Protein AF-A0A527YNR4-F1 (afdb_monomer)

pLDDT: mean 84.46, std 9.07, range [58.03, 93.69]

Secondary structure (DSSP, 8-state):
--------TTHHHHHHHHSS--HHHHHHHHHSTT-SEEEE-SSSSEEEEGGGHHHHHHHHHHHHTTSS--

Radius of gyration: 14.8 Å; Cα contacts (8 Å, |Δi|>4): 48; chains: 1; bounding box: 36×35×39 Å

Structure (mmCIF, N/CA/C/O backbone):
data_AF-A0A527YNR4-F1
#
_entry.id   AF-A0A527YNR4-F1
#
loop_
_atom_site.group_PDB
_atom_site.id
_atom_site.type_symbol
_atom_site.label_atom_id
_atom_site.label_alt_id
_atom_site.label_comp_id
_atom_site.label_asym_id
_atom_site.label_entity_id
_atom_site.label_seq_id
_atom_site.pdbx_PDB_ins_code
_atom_site.Cartn_x
_atom_site.Cartn_y
_atom_site.Cartn_z
_atom_site.occupancy
_atom_site.B_iso_or_equiv
_atom_site.auth_seq_id
_atom_site.auth_comp_id
_atom_site.auth_asym_id
_atom_site.auth_atom_id
_atom_site.pdbx_PDB_model_num
ATOM 1 N N . ASP A 1 1 ? -23.187 -22.813 0.319 1.00 63.28 1 ASP A N 1
ATOM 2 C CA . ASP A 1 1 ? -22.673 -21.840 1.290 1.00 63.28 1 ASP A CA 1
ATOM 3 C C . ASP A 1 1 ? -22.251 -20.608 0.509 1.00 63.28 1 ASP A C 1
ATOM 5 O O . ASP A 1 1 ? -21.389 -20.726 -0.354 1.00 63.28 1 ASP A O 1
ATOM 9 N N . SER A 1 2 ? -22.967 -19.497 0.665 1.00 70.19 2 SER A N 1
ATOM 10 C CA . SER A 1 2 ? -22.796 -18.303 -0.171 1.00 70.19 2 SER A CA 1
ATOM 11 C C . SER A 1 2 ? -22.090 -17.231 0.651 1.00 70.19 2 SER A C 1
ATOM 13 O O . SER A 1 2 ? -22.678 -16.691 1.584 1.00 70.19 2 SER A O 1
ATOM 15 N N . VAL A 1 3 ? -20.840 -16.908 0.314 1.00 66.88 3 VAL A N 1
ATOM 16 C CA . VAL A 1 3 ? -20.108 -15.809 0.960 1.00 66.88 3 VAL A CA 1
ATOM 17 C C . VAL A 1 3 ? -20.642 -14.480 0.422 1.00 66.88 3 VAL A C 1
ATOM 19 O O . VAL A 1 3 ? -20.529 -14.202 -0.768 1.00 66.88 3 VAL A O 1
ATOM 22 N N . SER A 1 4 ? -21.233 -13.655 1.288 1.00 73.94 4 SER A N 1
ATOM 23 C CA . SER A 1 4 ? -21.818 -12.353 0.921 1.00 73.94 4 SER A CA 1
ATOM 24 C C . SER A 1 4 ? -20.903 -11.156 1.197 1.00 73.94 4 SER A C 1
ATOM 26 O O . SER A 1 4 ? -21.268 -10.024 0.891 1.00 73.94 4 SER A O 1
ATOM 28 N N . ALA A 1 5 ? -19.732 -11.384 1.796 1.00 74.44 5 ALA A N 1
ATOM 29 C CA . ALA A 1 5 ? -18.791 -10.336 2.171 1.00 74.44 5 ALA A CA 1
ATOM 30 C C . ALA A 1 5 ? -17.459 -10.534 1.441 1.00 74.44 5 ALA A C 1
ATOM 32 O O . ALA A 1 5 ? -16.779 -11.539 1.632 1.00 74.44 5 ALA A O 1
ATOM 33 N N . VAL A 1 6 ? -17.087 -9.556 0.616 1.00 78.00 6 VAL A N 1
ATOM 34 C CA . VAL A 1 6 ? -15.800 -9.510 -0.085 1.00 78.00 6 VAL A CA 1
ATOM 35 C C . VAL A 1 6 ? -15.096 -8.214 0.297 1.00 78.00 6 VAL A C 1
ATOM 37 O O . VAL A 1 6 ? -15.727 -7.163 0.405 1.00 78.00 6 VAL A O 1
ATOM 40 N N . VAL A 1 7 ? -13.784 -8.288 0.503 1.00 84.50 7 VAL A N 1
ATOM 41 C CA . VAL A 1 7 ? -12.920 -7.135 0.781 1.00 84.50 7 VAL A CA 1
ATOM 42 C C . VAL A 1 7 ? -11.700 -7.179 -0.135 1.00 84.50 7 VAL A C 1
ATOM 44 O O . VAL A 1 7 ? -11.361 -8.237 -0.665 1.00 84.50 7 VAL A O 1
ATOM 47 N N . ARG A 1 8 ? -11.018 -6.041 -0.326 1.00 85.94 8 ARG A N 1
ATOM 48 C CA . ARG A 1 8 ? -9.773 -6.010 -1.110 1.00 85.94 8 ARG A CA 1
ATOM 49 C C . ARG A 1 8 ? -8.730 -6.931 -0.479 1.00 85.94 8 ARG A C 1
ATOM 51 O O . ARG A 1 8 ? -8.505 -6.870 0.732 1.00 85.94 8 ARG A O 1
ATOM 58 N N . ALA A 1 9 ? -8.052 -7.721 -1.311 1.00 87.12 9 ALA A N 1
ATOM 59 C CA . ALA A 1 9 ? -7.023 -8.659 -0.865 1.00 87.12 9 ALA A CA 1
ATOM 60 C C . ALA A 1 9 ? -5.925 -7.965 -0.040 1.00 87.12 9 ALA A C 1
ATOM 62 O O . ALA A 1 9 ? -5.480 -8.500 0.972 1.00 87.12 9 ALA A O 1
ATOM 63 N N . HIS A 1 10 ? -5.5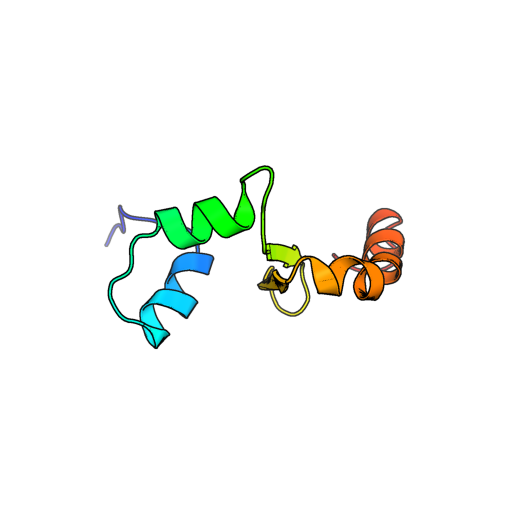60 -6.730 -0.401 1.00 87.00 10 HIS A N 1
ATOM 64 C CA . HIS A 1 10 ? -4.507 -5.958 0.264 1.00 87.00 10 HIS A CA 1
ATOM 65 C C . HIS A 1 10 ? -4.752 -5.653 1.741 1.00 87.00 10 HIS A C 1
ATOM 67 O O . HIS A 1 10 ? -3.800 -5.335 2.454 1.00 87.00 10 HIS A O 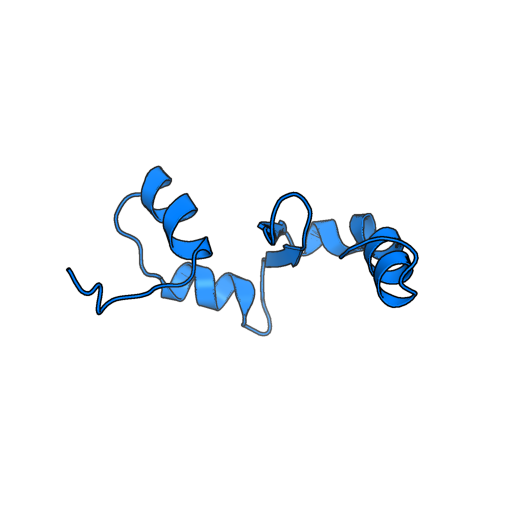1
ATOM 73 N N . TYR A 1 11 ? -5.990 -5.753 2.232 1.00 90.38 11 TYR A N 1
ATOM 74 C CA . TYR A 1 11 ? -6.257 -5.523 3.649 1.00 90.38 11 TYR A CA 1
ATOM 75 C C . TYR A 1 11 ? -5.775 -6.676 4.535 1.00 90.38 11 TYR A C 1
ATOM 77 O O . TYR A 1 11 ? -5.345 -6.433 5.667 1.00 90.38 11 TYR A O 1
ATOM 85 N N . MET A 1 12 ? -5.808 -7.906 4.014 1.00 90.38 12 MET A N 1
ATOM 86 C CA . MET A 1 12 ? -5.521 -9.124 4.774 1.00 90.38 12 MET A CA 1
ATOM 87 C C . MET A 1 12 ? -4.058 -9.224 5.229 1.00 90.38 12 MET A C 1
ATOM 89 O O . MET A 1 12 ? -3.842 -9.469 6.415 1.00 90.38 12 MET A O 1
ATOM 93 N N . PRO A 1 13 ? -3.036 -8.967 4.384 1.00 88.88 13 PRO A N 1
ATOM 94 C CA . PRO A 1 13 ? -1.642 -9.013 4.826 1.00 88.88 13 PRO A CA 1
ATOM 95 C C . PRO A 1 13 ? -1.336 -8.075 5.997 1.00 88.88 13 PRO A C 1
ATOM 97 O O . PRO A 1 13 ? -0.559 -8.428 6.885 1.00 88.88 13 PRO A O 1
ATOM 100 N N . LEU A 1 14 ? -1.939 -6.881 6.011 1.00 89.19 14 LEU A N 1
ATOM 101 C CA . LEU A 1 14 ? -1.726 -5.910 7.081 1.00 89.19 14 LEU A CA 1
ATOM 102 C C . LEU A 1 14 ? -2.466 -6.322 8.362 1.00 89.19 14 LEU A C 1
ATOM 104 O O . LEU A 1 14 ? -1.885 -6.252 9.444 1.00 89.19 14 LEU A O 1
ATOM 108 N N . TYR A 1 15 ? -3.697 -6.829 8.229 1.00 90.00 15 TYR A N 1
ATOM 109 C CA . TYR A 1 15 ? -4.479 -7.357 9.348 1.00 90.00 15 TYR A CA 1
ATOM 110 C C . TYR A 1 15 ? -3.767 -8.522 10.044 1.00 90.00 15 TYR A C 1
ATOM 112 O O . TYR A 1 15 ? -3.632 -8.521 11.262 1.00 90.00 15 TYR A O 1
ATOM 120 N N . SER A 1 16 ? -3.228 -9.481 9.285 1.00 90.19 16 SER A N 1
ATOM 121 C CA . SER A 1 16 ? -2.499 -10.624 9.852 1.00 90.19 16 SER A CA 1
ATOM 122 C C . SER A 1 16 ? -1.260 -10.220 10.660 1.00 90.19 16 SER A C 1
ATOM 124 O O . SER A 1 16 ? -0.818 -10.982 11.514 1.00 90.19 16 SER A O 1
ATOM 126 N N . ARG A 1 17 ? -0.683 -9.038 10.397 1.00 91.88 17 ARG A N 1
ATOM 127 C CA . ARG A 1 17 ? 0.516 -8.528 11.085 1.00 91.88 17 ARG A CA 1
ATOM 128 C C . ARG A 1 17 ? 0.197 -7.623 12.270 1.00 91.88 17 ARG A C 1
ATOM 130 O O . ARG A 1 17 ? 0.904 -7.673 13.269 1.00 91.88 17 ARG A O 1
ATOM 137 N N . LEU A 1 18 ? -0.811 -6.763 12.133 1.00 93.06 18 LEU A N 1
ATOM 138 C CA . LEU A 1 18 ? -1.117 -5.703 13.101 1.00 93.06 18 LEU A CA 1
ATOM 139 C C . LEU A 1 18 ? -2.375 -5.985 13.934 1.00 93.06 18 LEU A C 1
ATOM 141 O O . LEU A 1 18 ? -2.643 -5.264 14.890 1.00 93.06 18 LEU A O 1
ATOM 145 N N . GLY A 1 19 ? -3.153 -7.008 13.575 1.00 93.44 19 GLY A N 1
ATOM 146 C CA . GLY A 1 19 ? -4.517 -7.182 14.060 1.00 93.44 19 GLY A CA 1
ATOM 147 C C . GLY A 1 19 ? -5.477 -6.149 13.450 1.00 93.44 19 GLY A C 1
ATOM 148 O O . GLY A 1 19 ? -5.199 -5.592 12.380 1.00 93.44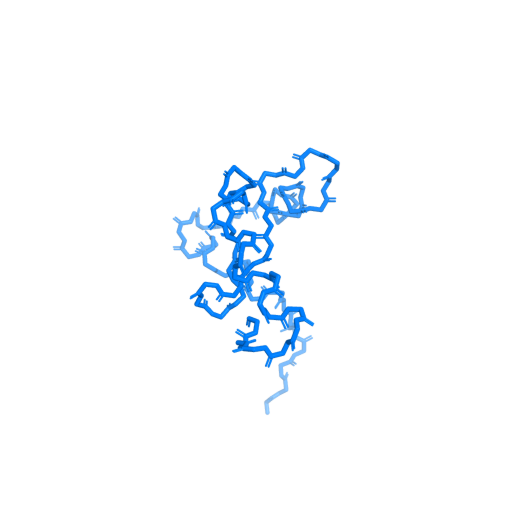 19 GLY A O 1
ATOM 149 N N . PRO A 1 20 ? -6.623 -5.880 14.104 1.00 93.06 20 PRO A N 1
ATOM 150 C CA . PRO A 1 20 ? -7.560 -4.852 13.665 1.00 93.06 20 PRO A CA 1
ATOM 151 C C . PRO A 1 20 ? -6.883 -3.484 13.535 1.00 93.06 20 PRO A C 1
ATOM 153 O O . PRO A 1 20 ? -6.296 -2.969 14.484 1.00 93.06 20 PRO A O 1
ATOM 156 N N . TYR A 1 21 ? -7.004 -2.872 12.359 1.00 93.69 21 TYR A N 1
ATOM 157 C CA . TYR A 1 21 ? -6.499 -1.531 12.082 1.00 93.69 21 TYR A CA 1
ATOM 158 C C . TYR A 1 21 ? -7.531 -0.734 11.272 1.00 93.69 21 TYR A C 1
ATOM 160 O O . TYR A 1 21 ? -8.374 -1.325 10.590 1.00 93.69 21 TYR A O 1
ATOM 168 N N . PRO A 1 22 ? -7.481 0.609 11.296 1.00 93.19 22 PRO A N 1
ATOM 169 C CA . PRO A 1 22 ? -8.357 1.419 10.458 1.00 93.19 22 PRO A CA 1
ATOM 170 C C . PRO A 1 22 ? -7.995 1.248 8.975 1.00 93.19 22 PRO A C 1
ATOM 172 O O . PRO A 1 22 ? -6.933 1.701 8.551 1.00 93.19 22 PRO A O 1
ATOM 175 N N . LEU A 1 23 ? -8.879 0.655 8.163 1.00 90.94 23 LEU A N 1
ATOM 176 C CA . LEU A 1 23 ? -8.637 0.441 6.720 1.00 90.94 23 LEU A CA 1
ATOM 177 C C . LEU A 1 23 ? -8.319 1.743 5.968 1.00 90.94 23 LEU A C 1
ATOM 179 O O . LEU A 1 23 ? -7.476 1.756 5.069 1.00 90.94 23 LEU A O 1
ATOM 183 N N . ALA A 1 24 ? -8.897 2.857 6.431 1.00 91.62 24 ALA A N 1
ATOM 184 C CA . ALA A 1 24 ? -8.620 4.199 5.928 1.00 91.62 24 ALA A CA 1
ATOM 185 C C . ALA A 1 24 ? -7.125 4.562 5.964 1.00 91.62 24 ALA A C 1
ATOM 187 O O . ALA A 1 24 ? -6.681 5.399 5.184 1.00 91.62 24 ALA A O 1
ATOM 188 N N . LEU A 1 25 ? -6.324 3.946 6.839 1.00 90.56 25 LEU A N 1
ATOM 189 C CA . LEU A 1 25 ? -4.877 4.146 6.863 1.00 90.56 25 LEU A CA 1
ATOM 190 C C . LEU A 1 25 ? -4.218 3.634 5.576 1.00 90.56 25 LEU A C 1
ATOM 192 O O . LEU A 1 25 ? -3.388 4.338 4.999 1.00 90.56 25 LEU A O 1
ATOM 196 N N . LEU A 1 26 ? -4.612 2.446 5.108 1.00 89.25 26 LEU A N 1
ATOM 197 C CA . LEU A 1 26 ? -4.100 1.887 3.859 1.00 89.25 26 LEU A CA 1
ATOM 198 C C . LEU A 1 26 ? -4.648 2.654 2.652 1.00 89.25 26 LEU A C 1
ATOM 200 O O . LEU A 1 26 ? -3.892 2.989 1.742 1.00 89.25 26 LEU A O 1
ATOM 204 N N . ASP A 1 27 ? -5.934 3.000 2.672 1.00 90.12 27 ASP A N 1
ATOM 205 C CA . ASP A 1 27 ? -6.559 3.749 1.578 1.00 90.12 27 ASP A CA 1
ATOM 206 C C . ASP A 1 27 ? -5.927 5.138 1.419 1.00 90.12 27 ASP A C 1
ATOM 208 O O . ASP A 1 27 ? -5.573 5.545 0.312 1.00 90.12 27 ASP A O 1
ATOM 212 N N . ASN A 1 28 ? -5.675 5.839 2.528 1.00 89.50 28 ASN A N 1
ATOM 213 C CA . ASN A 1 28 ? -5.004 7.135 2.497 1.00 89.50 28 ASN A CA 1
ATOM 214 C C . ASN A 1 28 ? -3.572 7.031 1.959 1.00 89.50 28 ASN A C 1
ATOM 216 O O . ASN A 1 28 ? -3.126 7.908 1.211 1.00 89.50 28 ASN A O 1
ATOM 220 N N . ALA A 1 29 ? -2.861 5.960 2.319 1.00 88.06 29 ALA A N 1
ATOM 221 C CA . ALA A 1 29 ? -1.507 5.710 1.846 1.00 88.06 29 ALA A CA 1
ATOM 222 C C . ALA A 1 29 ? -1.447 5.368 0.348 1.00 88.06 29 ALA A C 1
ATOM 224 O O . ALA A 1 29 ? -0.420 5.645 -0.264 1.00 88.06 29 ALA A O 1
ATOM 225 N N . ALA A 1 30 ? -2.509 4.815 -0.242 1.00 88.31 30 ALA A N 1
ATOM 226 C CA . ALA A 1 30 ? -2.537 4.417 -1.652 1.00 88.31 30 ALA A CA 1
ATOM 227 C C . ALA A 1 30 ? -3.168 5.472 -2.584 1.00 88.31 30 ALA A C 1
ATOM 229 O O . ALA A 1 30 ? -2.691 5.688 -3.698 1.00 88.31 30 ALA A O 1
ATOM 230 N N . VAL A 1 31 ? -4.237 6.144 -2.143 1.00 84.56 31 VAL A N 1
ATOM 231 C CA . VAL A 1 31 ? -5.138 6.899 -3.037 1.00 84.56 31 VAL A CA 1
ATOM 232 C C . VAL A 1 31 ? -4.924 8.415 -2.976 1.00 84.56 31 VAL A C 1
ATOM 234 O O . VAL A 1 31 ? -5.203 9.125 -3.941 1.00 84.56 31 VAL A O 1
ATOM 237 N N . THR A 1 32 ? -4.422 8.955 -1.862 1.00 85.50 32 THR A N 1
ATOM 238 C CA . THR A 1 32 ? -4.347 10.417 -1.691 1.00 85.50 32 THR A CA 1
ATOM 239 C C . THR A 1 32 ? -3.240 11.061 -2.532 1.00 85.50 32 THR A C 1
ATOM 241 O O . THR A 1 32 ? -2.287 10.419 -2.971 1.00 85.50 32 THR A O 1
ATOM 244 N N . ARG A 1 33 ? -3.301 12.393 -2.693 1.00 77.88 33 ARG A N 1
ATOM 245 C CA . ARG A 1 33 ? -2.240 13.180 -3.356 1.00 77.88 33 ARG A CA 1
ATOM 246 C C . ARG A 1 33 ? -0.864 13.021 -2.689 1.00 77.88 33 ARG A C 1
ATOM 248 O O . ARG A 1 33 ? 0.149 13.239 -3.341 1.00 77.88 33 ARG A O 1
ATOM 255 N N . LYS A 1 34 ? -0.833 12.635 -1.406 1.00 82.06 34 LYS A N 1
ATOM 256 C CA . LYS A 1 34 ? 0.375 12.299 -0.634 1.00 82.06 34 LYS A CA 1
ATOM 257 C C . LYS A 1 34 ? 0.505 10.784 -0.415 1.00 82.06 34 LYS A C 1
ATOM 259 O O . LYS A 1 34 ? 0.931 10.354 0.658 1.00 82.06 34 LYS A O 1
ATOM 264 N N . ARG A 1 35 ? 0.096 9.979 -1.401 1.00 86.50 35 ARG A N 1
ATOM 265 C CA . ARG A 1 35 ? 0.267 8.524 -1.373 1.00 86.50 35 ARG A CA 1
ATOM 266 C C . ARG A 1 35 ? 1.715 8.157 -1.069 1.00 86.50 35 ARG A C 1
ATOM 268 O O . ARG A 1 35 ? 2.648 8.751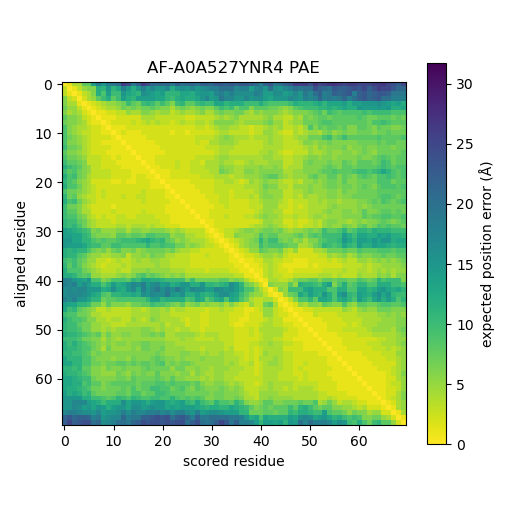 -1.604 1.00 86.50 35 ARG A O 1
ATOM 275 N N . LYS A 1 36 ? 1.862 7.182 -0.182 1.00 89.88 36 LYS A N 1
ATOM 276 C CA . LYS A 1 36 ? 3.132 6.589 0.237 1.00 89.88 36 LYS A CA 1
ATOM 277 C C . LYS A 1 36 ? 3.404 5.276 -0.479 1.00 89.88 36 LYS A C 1
ATOM 279 O O . LYS A 1 36 ? 4.545 4.837 -0.507 1.00 89.88 36 LYS A O 1
ATOM 284 N N . VAL A 1 37 ? 2.371 4.654 -1.049 1.00 90.50 37 VAL A N 1
ATOM 285 C CA . VAL A 1 37 ? 2.497 3.398 -1.786 1.00 90.50 37 VAL A CA 1
ATOM 286 C C . VAL A 1 37 ? 1.791 3.455 -3.137 1.00 90.50 37 VAL A C 1
ATOM 288 O O . VAL A 1 37 ? 0.861 4.240 -3.328 1.00 90.50 37 VAL A O 1
ATOM 291 N N . PHE A 1 38 ? 2.235 2.612 -4.065 1.00 89.44 38 PHE A N 1
ATOM 292 C CA . PHE A 1 38 ? 1.582 2.347 -5.347 1.00 89.44 38 PHE A CA 1
ATOM 293 C C . PHE A 1 38 ? 1.453 0.836 -5.569 1.00 89.44 38 PHE A C 1
ATOM 295 O O . PHE A 1 38 ? 2.211 0.064 -4.984 1.00 89.44 38 PHE A O 1
ATOM 302 N N . GLU A 1 39 ? 0.481 0.412 -6.376 1.00 86.25 3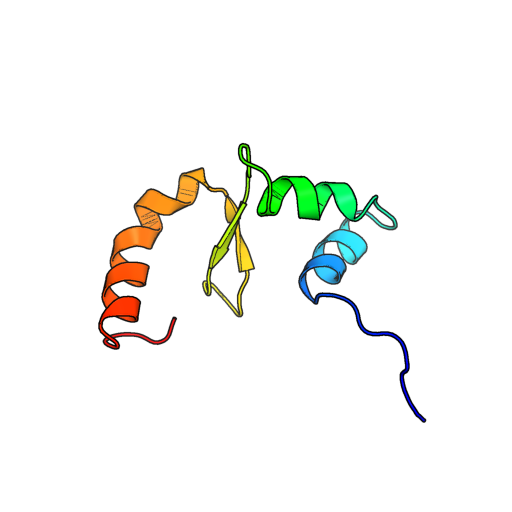9 GLU A N 1
ATOM 303 C CA . GLU A 1 39 ? 0.314 -1.002 -6.735 1.00 86.25 39 GLU A CA 1
ATOM 304 C C . GLU A 1 39 ? 1.249 -1.366 -7.895 1.00 86.25 39 GLU A C 1
ATOM 306 O O . GLU A 1 39 ? 1.304 -0.659 -8.902 1.00 86.25 39 GLU A O 1
ATOM 311 N N . TYR A 1 40 ? 1.995 -2.458 -7.737 1.00 83.69 40 TYR A N 1
ATOM 312 C CA . TYR A 1 40 ? 2.934 -2.995 -8.721 1.00 83.69 40 TYR A CA 1
ATOM 313 C C . TYR A 1 40 ? 2.956 -4.524 -8.657 1.00 83.69 40 TYR A C 1
ATOM 315 O O . TYR A 1 40 ? 2.933 -5.112 -7.574 1.00 83.69 40 TYR A O 1
ATOM 323 N N . TRP A 1 41 ? 3.064 -5.204 -9.792 1.00 73.19 41 TRP A N 1
ATOM 324 C CA . TRP A 1 41 ? 3.068 -6.667 -9.859 1.00 73.19 41 TRP A CA 1
ATOM 325 C C . TRP A 1 41 ? 4.474 -7.249 -9.609 1.00 73.19 41 TRP A C 1
ATOM 327 O O . TRP A 1 41 ? 5.080 -7.950 -10.411 1.00 73.19 41 TRP A O 1
ATOM 337 N N . ALA A 1 42 ? 5.047 -6.953 -8.443 1.00 63.41 42 ALA A N 1
ATOM 338 C CA . ALA A 1 42 ? 6.301 -7.595 -8.039 1.00 63.41 42 ALA A CA 1
ATOM 339 C C . ALA A 1 42 ? 6.090 -9.099 -7.780 1.00 63.41 42 ALA A C 1
ATOM 341 O O . ALA A 1 42 ? 6.919 -9.922 -8.158 1.00 63.41 42 ALA A O 1
ATOM 342 N N . HIS A 1 43 ? 4.981 -9.432 -7.117 1.00 63.09 43 HIS A N 1
ATOM 343 C CA . HIS A 1 43 ? 4.511 -10.783 -6.819 1.00 63.09 43 HIS A CA 1
ATOM 344 C C . HIS A 1 43 ? 3.001 -10.639 -6.542 1.00 63.09 43 HIS A C 1
ATOM 346 O O . HIS A 1 43 ? 2.617 -10.269 -5.436 1.00 63.09 43 HIS A O 1
ATOM 352 N N . GLU A 1 44 ? 2.160 -10.768 -7.576 1.00 61.12 44 GLU A N 1
ATOM 353 C CA . GLU A 1 44 ? 0.685 -10.657 -7.495 1.00 61.12 44 GLU A CA 1
ATOM 354 C C . GLU A 1 44 ? 0.150 -9.303 -6.956 1.00 61.12 44 GLU A C 1
ATOM 356 O O . GLU A 1 44 ? -0.408 -9.230 -5.864 1.00 61.12 44 GLU A O 1
ATOM 361 N N . ALA A 1 45 ? 0.308 -8.211 -7.722 1.00 68.19 45 ALA A N 1
ATOM 362 C CA . ALA A 1 45 ? -0.219 -6.865 -7.408 1.00 68.19 45 ALA A CA 1
ATOM 363 C C . ALA A 1 45 ? 0.031 -6.396 -5.953 1.00 68.19 45 ALA A C 1
ATOM 365 O O . ALA A 1 45 ? -0.881 -6.222 -5.147 1.00 68.19 45 ALA A O 1
ATOM 366 N N . SER A 1 46 ? 1.293 -6.158 -5.610 1.00 81.44 46 SER A N 1
ATOM 367 C CA . SER A 1 46 ? 1.741 -5.728 -4.283 1.00 81.44 46 SER A CA 1
ATOM 368 C C . SER A 1 46 ? 1.794 -4.203 -4.133 1.00 81.44 46 SER A C 1
ATOM 370 O O . SER A 1 46 ? 2.095 -3.482 -5.081 1.00 81.44 46 SER A O 1
ATOM 372 N N . PHE A 1 47 ? 1.583 -3.698 -2.912 1.00 88.25 47 PHE A N 1
ATOM 373 C CA . PHE A 1 47 ? 1.884 -2.301 -2.584 1.00 88.25 47 PHE A CA 1
ATOM 374 C C . PHE A 1 47 ? 3.388 -2.106 -2.367 1.00 88.25 47 PHE A C 1
ATOM 376 O O . PHE A 1 47 ? 3.974 -2.737 -1.487 1.00 88.25 47 PHE A O 1
ATOM 383 N N . LEU A 1 48 ? 3.995 -1.192 -3.125 1.00 87.88 48 LEU A N 1
ATOM 384 C CA . LEU A 1 48 ? 5.392 -0.778 -2.977 1.00 87.88 48 LEU A CA 1
ATOM 385 C C . LEU A 1 48 ? 5.495 0.686 -2.537 1.00 87.88 48 LEU A C 1
ATOM 387 O O . LEU A 1 48 ? 4.637 1.483 -2.923 1.00 87.88 48 LEU A O 1
ATOM 391 N N . PRO A 1 49 ? 6.540 1.074 -1.781 1.00 90.38 49 PRO A N 1
ATOM 392 C CA . PRO A 1 49 ? 6.810 2.477 -1.476 1.00 90.38 49 PRO A CA 1
ATOM 393 C C . PRO A 1 49 ? 6.972 3.303 -2.755 1.00 90.38 49 PRO A C 1
ATOM 395 O O . PRO A 1 49 ? 7.622 2.865 -3.706 1.00 90.38 49 PRO A O 1
ATOM 398 N N . VAL A 1 50 ? 6.408 4.512 -2.795 1.00 90.44 50 VAL A N 1
ATOM 399 C CA . VAL A 1 50 ? 6.505 5.400 -3.973 1.00 90.44 50 VAL A CA 1
ATOM 400 C C . VAL A 1 50 ? 7.949 5.755 -4.329 1.00 90.44 50 VAL A C 1
ATOM 402 O O . VAL A 1 50 ? 8.258 5.999 -5.492 1.00 90.44 50 VAL A O 1
ATOM 405 N N . GLU A 1 51 ? 8.857 5.717 -3.361 1.00 91.00 51 GLU A N 1
ATOM 406 C CA . GLU A 1 51 ? 10.291 5.938 -3.539 1.00 91.00 51 GLU A CA 1
ATOM 407 C C . GLU A 1 51 ? 10.946 4.842 -4.391 1.00 91.00 51 GLU A C 1
ATOM 409 O O . GLU A 1 51 ? 11.991 5.065 -4.997 1.00 91.00 51 GLU A O 1
ATOM 414 N N . THR A 1 52 ? 10.326 3.662 -4.481 1.00 90.94 52 THR A N 1
ATOM 415 C CA . THR A 1 52 ? 10.778 2.555 -5.333 1.00 90.94 52 THR A CA 1
ATOM 416 C C . THR A 1 52 ? 10.361 2.743 -6.797 1.00 90.94 52 THR A C 1
ATOM 418 O O . THR A 1 52 ? 10.919 2.092 -7.679 1.00 90.94 52 THR A O 1
ATOM 421 N N . TYR A 1 53 ? 9.442 3.668 -7.097 1.00 88.81 53 TYR A N 1
ATOM 422 C CA . TYR A 1 53 ? 8.935 3.896 -8.455 1.00 88.81 53 TYR A CA 1
ATOM 423 C C . TYR A 1 53 ? 10.035 4.123 -9.514 1.00 88.81 53 TYR A C 1
ATOM 425 O O . TYR A 1 53 ? 9.985 3.474 -10.560 1.00 88.81 53 TYR A O 1
ATOM 433 N N . PRO A 1 54 ? 11.075 4.957 -9.285 1.00 91.12 54 PRO A N 1
ATOM 434 C CA . PRO A 1 54 ? 12.143 5.147 -10.270 1.00 91.12 54 PRO A CA 1
ATOM 435 C C . PRO A 1 54 ? 12.899 3.856 -10.608 1.00 91.12 54 PRO A C 1
ATOM 437 O O . PRO A 1 54 ? 13.358 3.704 -11.736 1.00 91.12 54 PRO A O 1
ATOM 440 N N . LEU A 1 55 ? 12.994 2.917 -9.660 1.00 90.56 55 LEU A N 1
ATOM 441 C CA . LEU A 1 55 ? 13.686 1.640 -9.848 1.00 90.56 55 LEU A CA 1
ATOM 442 C C . LEU A 1 55 ? 12.865 0.648 -10.681 1.00 90.56 55 LEU A C 1
ATOM 444 O O . LEU A 1 55 ? 13.437 -0.242 -11.306 1.00 90.56 55 LEU A O 1
ATOM 448 N N . MET A 1 56 ? 11.537 0.792 -10.680 1.00 88.94 56 MET A N 1
ATOM 449 C CA . MET A 1 56 ? 10.608 -0.110 -11.373 1.00 88.94 56 MET A CA 1
ATOM 450 C C . MET A 1 56 ? 10.148 0.431 -12.730 1.00 88.94 56 MET A C 1
ATOM 452 O O . MET A 1 56 ? 9.615 -0.328 -13.536 1.00 88.94 56 MET A O 1
ATOM 456 N N . ARG A 1 57 ? 10.388 1.719 -13.013 1.00 89.12 57 ARG A N 1
ATOM 457 C CA . ARG A 1 57 ? 9.911 2.402 -14.225 1.00 89.12 57 ARG A CA 1
ATOM 458 C C . ARG A 1 57 ? 10.219 1.636 -15.513 1.00 89.12 57 ARG A C 1
ATOM 460 O O . ARG A 1 57 ? 9.329 1.456 -16.330 1.00 89.12 57 ARG A O 1
ATOM 467 N N . TRP A 1 58 ? 11.445 1.141 -15.670 1.00 89.50 58 TRP A N 1
ATOM 468 C CA . TRP A 1 58 ? 11.858 0.428 -16.883 1.00 89.50 58 TRP A CA 1
ATOM 469 C C . TRP A 1 58 ? 11.060 -0.865 -17.116 1.00 89.50 58 TRP A C 1
ATOM 471 O O . TRP A 1 58 ? 10.782 -1.204 -18.263 1.00 89.50 58 TRP A O 1
ATOM 481 N N . ARG A 1 59 ? 10.666 -1.583 -16.052 1.00 87.69 59 ARG A N 1
ATOM 482 C CA . ARG A 1 59 ? 9.797 -2.768 -16.163 1.00 87.69 59 ARG A CA 1
ATOM 483 C C . ARG A 1 59 ? 8.381 -2.370 -16.533 1.00 87.69 59 ARG A C 1
ATOM 485 O O . ARG A 1 59 ? 7.797 -2.980 -17.417 1.00 87.69 59 ARG A O 1
ATOM 492 N N . MET A 1 60 ? 7.864 -1.312 -15.910 1.00 87.06 60 MET A N 1
ATOM 493 C CA . MET A 1 60 ? 6.539 -0.783 -16.235 1.00 87.06 60 MET A CA 1
ATOM 494 C C . MET A 1 60 ? 6.459 -0.356 -17.702 1.00 87.06 60 MET A C 1
ATOM 496 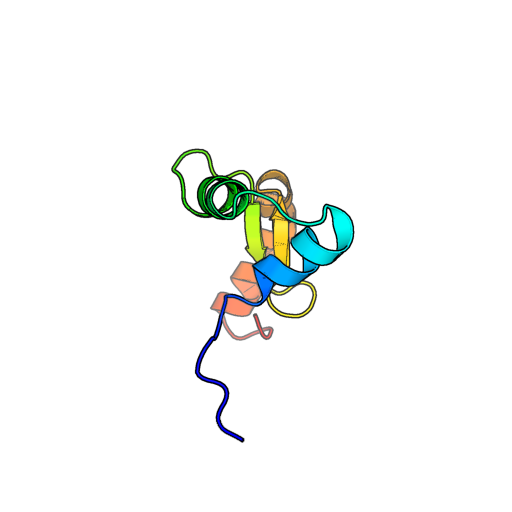O O . MET A 1 60 ? 5.506 -0.719 -18.371 1.00 87.06 60 MET A O 1
ATOM 500 N N . GLU A 1 61 ? 7.482 0.326 -18.225 1.00 89.25 61 GLU A N 1
ATOM 501 C CA . GLU A 1 61 ? 7.567 0.720 -19.639 1.00 89.25 61 GLU A CA 1
ATOM 502 C C . GLU A 1 61 ? 7.638 -0.489 -20.588 1.00 89.25 61 GLU A C 1
ATOM 504 O O . GLU A 1 61 ? 7.069 -0.454 -21.677 1.00 8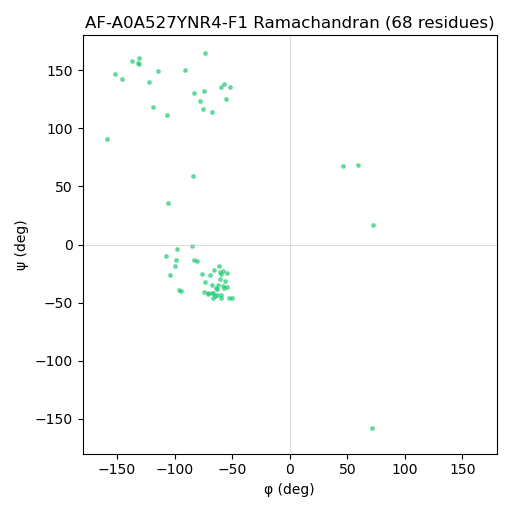9.25 61 GLU A O 1
ATOM 509 N N . ARG A 1 62 ? 8.334 -1.570 -20.211 1.00 89.44 62 ARG A N 1
ATOM 510 C CA . ARG A 1 62 ? 8.353 -2.822 -20.994 1.00 89.44 62 ARG A CA 1
ATOM 511 C C . ARG A 1 62 ? 6.987 -3.497 -20.999 1.00 89.44 62 ARG A C 1
ATOM 513 O O . ARG A 1 62 ? 6.535 -3.955 -22.047 1.00 89.44 62 ARG A O 1
ATOM 520 N N . ALA A 1 63 ? 6.321 -3.509 -19.853 1.00 86.25 63 ALA A N 1
ATOM 521 C CA . ALA A 1 63 ? 4.979 -4.042 -19.729 1.00 86.25 63 ALA A CA 1
ATOM 522 C C . ALA A 1 63 ? 3.940 -3.184 -20.485 1.00 86.25 63 ALA A C 1
ATOM 524 O O . ALA A 1 63 ? 3.065 -3.751 -21.137 1.00 86.25 63 ALA A O 1
ATOM 525 N N . GLU A 1 64 ? 4.094 -1.847 -20.544 1.00 85.38 64 GLU A N 1
ATOM 526 C CA . GLU A 1 64 ? 3.257 -0.948 -21.379 1.00 85.38 64 GLU A CA 1
ATOM 527 C C . GLU A 1 64 ? 3.333 -1.340 -22.858 1.00 85.38 64 GLU A C 1
ATOM 529 O O . GLU A 1 64 ? 2.344 -1.255 -23.586 1.00 85.38 64 GLU A O 1
ATOM 534 N N . ARG A 1 65 ? 4.509 -1.799 -23.303 1.00 89.62 65 ARG A N 1
ATOM 535 C CA . ARG A 1 65 ? 4.758 -2.260 -24.675 1.00 89.62 65 ARG A CA 1
ATOM 536 C C . ARG A 1 65 ? 4.384 -3.727 -24.914 1.00 89.62 65 ARG A C 1
ATOM 538 O O . ARG A 1 65 ? 4.536 -4.206 -26.035 1.00 89.62 65 ARG A O 1
ATOM 545 N N . GLY A 1 66 ? 3.906 -4.444 -23.895 1.00 84.75 66 GLY A N 1
ATOM 546 C CA . GLY A 1 66 ? 3.568 -5.868 -23.980 1.00 84.75 66 GLY A CA 1
ATOM 547 C C . GLY A 1 66 ? 4.780 -6.803 -24.070 1.00 84.75 66 GLY A C 1
ATOM 548 O O . GLY A 1 66 ? 4.635 -7.957 -24.463 1.00 84.75 66 GLY A O 1
ATOM 549 N N . GLU A 1 67 ? 5.977 -6.323 -23.725 1.00 85.69 67 GLU A N 1
AT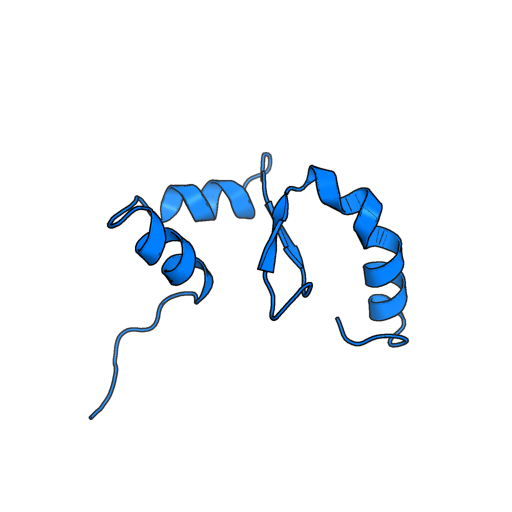OM 550 C CA . GLU A 1 67 ? 7.225 -7.104 -23.758 1.00 85.69 67 GLU A CA 1
ATOM 551 C C . GLU A 1 67 ? 7.420 -7.964 -22.498 1.00 85.69 67 GLU A C 1
ATOM 553 O O . GLU A 1 67 ? 8.303 -8.822 -22.455 1.00 85.69 67 GLU A O 1
ATOM 558 N N . GLU A 1 68 ? 6.630 -7.707 -21.457 1.00 74.31 68 GLU A N 1
ATOM 559 C CA . GLU A 1 68 ? 6.633 -8.409 -20.175 1.00 74.31 68 GLU A CA 1
ATOM 560 C C . GLU A 1 68 ? 5.215 -8.321 -19.579 1.00 74.31 68 GLU A C 1
ATOM 562 O O . GLU A 1 68 ? 4.504 -7.345 -19.824 1.00 74.31 68 GLU A O 1
ATOM 567 N N . MET A 1 69 ? 4.758 -9.346 -18.850 1.00 63.94 69 MET A N 1
ATOM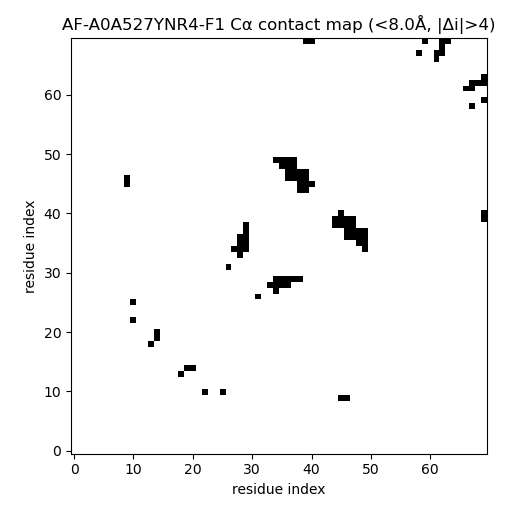 568 C CA . MET A 1 69 ? 3.455 -9.286 -18.175 1.00 63.94 69 MET A CA 1
ATOM 569 C C . MET A 1 69 ? 3.572 -8.372 -16.956 1.00 63.94 69 MET A C 1
ATOM 571 O O . MET A 1 69 ? 4.536 -8.496 -16.199 1.00 63.94 69 MET A O 1
ATOM 575 N N . TYR A 1 70 ? 2.613 -7.451 -16.828 1.00 58.03 70 TYR A N 1
ATOM 576 C CA . TYR A 1 70 ? 2.578 -6.442 -15.777 1.00 58.03 70 TYR A CA 1
ATOM 577 C C . TYR A 1 70 ? 2.685 -6.989 -14.394 1.00 58.03 70 TYR A C 1
ATOM 579 O O . TYR A 1 70 ? 1.930 -7.942 -14.094 1.00 58.03 70 TYR A O 1
#

Mean predicted aligned error: 6.52 Å

Sequence (70 aa):
DSVSAVVRAHYMPLYSRLGPYPLALLDNAAVTRKRKVFEYWAHEASFLPVETYPLMRWRMERAERGEEMY

Solvent-accessible surface area (backbone atoms only — not comparable to full-atom values): 4452 Å² total; per-residue (Å²): 138,83,86,87,80,87,76,69,72,78,55,51,70,53,33,78,74,69,43,93,68,68,65,64,59,58,50,46,30,52,71,41,100,77,38,50,30,43,81,40,52,85,70,82,66,32,80,40,53,52,85,50,44,81,80,44,45,69,58,52,55,34,25,76,71,67,76,39,87,98

Foldseek 3Di:
DDDPDDDDPQVVVVCVPPPDDDVVVVVCLEPDPNHQWYFDPPPHTDTDGPVCCVVCVVVVVCCVVVNDPD